Protein AF-A0ABD5VQB9-F1 (afdb_monomer)

Sequence (140 aa):
MYRCGSARVNWYLIEDDDALTVIDTGFPTHWQEFLQQLDGLGYDRADIEACPLTHAHPDYTESQVAFYLSDRDVLSWGDALATVDFETWRGNTPQLLPEWWNADHDQARASRSNLRNLGDIRLLAGHGDPWTRDLRNALR

Foldseek 3Di:
DDWDDDLAFTWDWDDDPQATETEADTDPVCVVVVCVVCVVVVHDPVRYPYYDYQDDDPPDDQHGHWDAPLVQLEIEGEQQWALADPVVSDGRFIDGDDPVVHPDNVVSVVVLVVQQPSAFHFYDYRHHDIDTGGNVVRYD

Radius of gyration: 14.99 Å; Cα contacts (8 Å, |Δi|>4): 244; chains: 1; bounding box: 32×35×38 Å

Secondary structure (DSSP, 8-state):
-EEEEETTEEEEEEEETTEEEEE----GGGHHHHHHHHHHHT--GGGEEE---SB--SS--S-B--EEETTTTEEE-GGGEESS-TTT------EEPPTTTSS-HHHHHHHGGGGTT--EEEEE-SBSS-EEEEGGGT--

Solvent-accessible surface area (backbone atoms only — not comparable to full-atom values): 8060 Å² total; per-residue (Å²): 109,46,84,42,86,47,67,77,42,38,22,33,44,41,64,53,96,86,36,32,34,34,41,43,75,70,57,82,84,47,53,65,58,50,55,54,50,33,55,75,71,76,46,59,79,86,38,51,80,44,68,57,61,33,50,70,64,96,75,84,59,90,50,75,44,70,49,71,44,77,95,71,37,33,35,37,43,31,72,60,30,18,12,28,40,86,89,75,73,44,74,77,50,50,37,70,53,59,67,94,75,39,90,51,48,66,58,53,60,55,54,51,65,76,49,58,78,65,46,63,29,38,39,44,32,24,24,32,61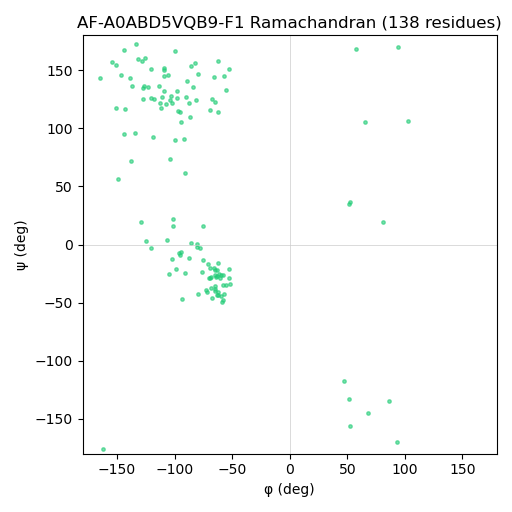,73,42,78,47,45,50,68,80,44,69,121

InterPro domains:
  IPR001279 Metallo-beta-lactamase [PF00753] (9-59)
  IPR036866 Ribonuclease Z/Hydroxyacylglutathione hydrolase-like [G3DSA:3.60.15.10] (1-61)
  IPR036866 Ribonuclease Z/Hydroxyacylglutathione hydrolase-like [G3DSA:3.60.15.10] (62-140)
  IPR036866 Ribonuclease Z/Hydroxyacylglutathione hydrolase-like [SSF56281] (7-132)
  IPR050855 Metallo-beta-lactamase type 2-like [PTHR42951] (8-61)

Nearest PDB structures (foldseek):
  1l9y-assembly2_B  TM=7.635E-01  e=4.975E-02  Fluoribacter gormanii
  1ztc-assembly1_C  TM=8.367E-01  e=8.307E-02  Thermotoga maritima
  2gmn-assembly1_A  TM=5.753E-01  e=8.816E-03  Bradyrhizobium diazoefficiens USDA 110
  5evd-assembly1_A  TM=6.100E-01  e=2.306E-02  Stenotrophomonas maltophilia
  6dr8-assembly1_A  TM=6.024E-01  e=2.306E-02  Cronobacter sakazakii

Organism: NCBI:txid755308

pLDDT: mean 74.64, std 11.47, range [37.09, 94.0]

Structure (mmCIF, N/CA/C/O backbone):
data_AF-A0ABD5VQB9-F1
#
_entry.id   AF-A0ABD5VQB9-F1
#
loop_
_atom_site.group_PDB
_atom_site.id
_atom_site.type_symbol
_atom_site.label_atom_id
_atom_site.label_alt_id
_atom_site.label_comp_id
_atom_site.label_asym_id
_atom_site.label_entity_id
_atom_site.label_seq_id
_atom_site.pdbx_PDB_ins_code
_atom_site.Cartn_x
_atom_site.Cartn_y
_atom_site.Cartn_z
_atom_site.occupancy
_atom_site.B_iso_or_equiv
_atom_site.auth_seq_id
_atom_site.auth_comp_id
_atom_site.auth_asym_id
_atom_site.auth_atom_id
_atom_site.pdbx_PDB_model_num
ATOM 1 N N . MET A 1 1 ? -10.822 2.700 3.921 1.00 85.00 1 MET A N 1
ATOM 2 C CA . MET A 1 1 ? -9.467 2.427 3.374 1.00 85.00 1 MET A CA 1
ATOM 3 C C . MET A 1 1 ? -9.040 3.577 2.477 1.00 85.00 1 MET A C 1
ATOM 5 O O . MET A 1 1 ? -9.744 3.894 1.520 1.00 85.00 1 MET A O 1
ATOM 9 N N . TYR A 1 2 ? -7.881 4.157 2.763 1.00 87.75 2 TYR A N 1
ATOM 10 C CA . TYR A 1 2 ? -7.356 5.354 2.122 1.00 87.75 2 TYR A CA 1
ATOM 11 C C . TYR A 1 2 ? -5.952 5.076 1.595 1.00 87.75 2 TYR A C 1
ATOM 13 O O . TYR A 1 2 ? -5.148 4.420 2.253 1.00 87.75 2 TYR A O 1
ATOM 21 N N . ARG A 1 3 ? -5.683 5.541 0.374 1.00 86.19 3 ARG A N 1
ATOM 22 C CA . ARG A 1 3 ? -4.342 5.532 -0.207 1.00 86.19 3 ARG A CA 1
ATOM 23 C C . ARG A 1 3 ? -3.637 6.824 0.171 1.00 86.19 3 ARG A C 1
ATOM 25 O O . ARG A 1 3 ? -4.252 7.888 0.112 1.00 86.19 3 ARG A O 1
ATOM 32 N N . CYS A 1 4 ? -2.358 6.708 0.478 1.00 82.25 4 CYS A N 1
ATOM 33 C CA . CYS A 1 4 ? -1.526 7.805 0.925 1.00 82.25 4 CYS A CA 1
ATOM 34 C C . CYS A 1 4 ? -0.204 7.833 0.137 1.00 82.25 4 CYS A C 1
ATOM 36 O O . CYS A 1 4 ? 0.191 6.824 -0.461 1.00 82.25 4 CYS A O 1
ATOM 38 N N . GLY A 1 5 ? 0.478 8.983 0.120 1.00 81.69 5 GLY A N 1
ATOM 39 C CA . GLY A 1 5 ? 1.715 9.172 -0.637 1.00 81.69 5 GLY A CA 1
ATOM 40 C C . GLY A 1 5 ? 1.466 9.591 -2.090 1.00 81.69 5 GLY A C 1
ATOM 41 O O . GLY A 1 5 ? 0.675 10.484 -2.378 1.00 81.69 5 GLY A O 1
ATOM 42 N N . SER A 1 6 ? 2.170 8.976 -3.042 1.00 78.00 6 SER A N 1
ATOM 43 C CA . SER A 1 6 ? 2.171 9.408 -4.449 1.00 78.00 6 SER A CA 1
ATOM 44 C C . SER A 1 6 ? 1.996 8.250 -5.427 1.00 78.00 6 SER A C 1
ATOM 46 O O . SER A 1 6 ? 2.106 7.087 -5.062 1.00 78.00 6 SER A O 1
ATOM 48 N N . ALA A 1 7 ? 1.825 8.549 -6.721 1.00 70.00 7 ALA A N 1
ATOM 49 C CA . ALA A 1 7 ? 1.890 7.542 -7.795 1.00 70.00 7 ALA A CA 1
ATOM 50 C C . ALA A 1 7 ? 3.173 6.692 -7.771 1.00 70.00 7 ALA A C 1
ATOM 52 O O . ALA A 1 7 ? 3.188 5.588 -8.314 1.00 70.00 7 ALA A O 1
ATOM 53 N N . ARG A 1 8 ? 4.233 7.199 -7.131 1.00 74.12 8 ARG A N 1
ATOM 54 C CA . ARG A 1 8 ? 5.540 6.551 -7.061 1.00 74.12 8 ARG A CA 1
ATOM 55 C C . ARG A 1 8 ? 5.786 5.789 -5.773 1.00 74.12 8 ARG A C 1
ATOM 57 O O . ARG A 1 8 ? 6.673 4.959 -5.798 1.00 74.12 8 ARG A O 1
ATOM 64 N N . VAL A 1 9 ? 5.077 6.070 -4.684 1.00 73.69 9 VAL A N 1
ATOM 65 C CA . VAL A 1 9 ? 5.236 5.373 -3.398 1.00 73.69 9 VAL A CA 1
ATOM 66 C C . VAL A 1 9 ? 3.900 5.403 -2.689 1.00 73.69 9 VAL A C 1
ATOM 68 O O . VAL A 1 9 ? 3.413 6.485 -2.352 1.00 73.69 9 VAL A O 1
ATOM 71 N N . ASN A 1 10 ? 3.342 4.223 -2.458 1.00 79.88 10 ASN A N 1
ATOM 72 C CA . ASN A 1 10 ? 2.081 4.051 -1.766 1.00 79.88 10 ASN A CA 1
ATOM 73 C C . ASN A 1 10 ? 2.294 3.524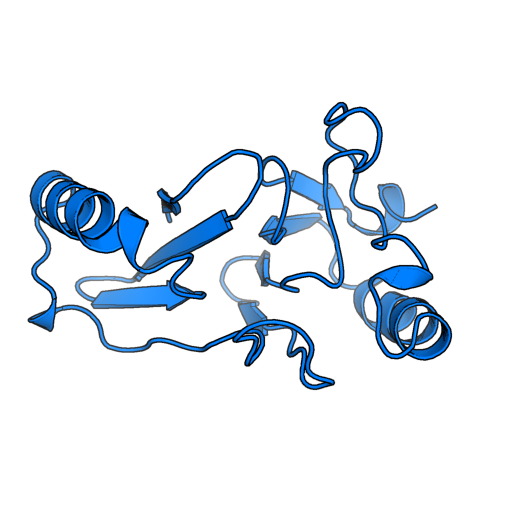 -0.356 1.00 79.88 10 ASN A C 1
ATOM 75 O O . ASN A 1 10 ? 3.154 2.688 -0.100 1.00 79.88 10 ASN A O 1
ATOM 79 N N . TRP A 1 11 ? 1.428 3.983 0.527 1.00 78.81 11 TRP A N 1
ATOM 80 C CA . TRP A 1 11 ? 1.135 3.369 1.811 1.00 78.81 11 TRP A CA 1
ATOM 81 C C . TRP A 1 11 ? -0.360 3.572 2.076 1.00 78.81 11 TRP A C 1
ATOM 83 O O . TRP A 1 11 ? -1.037 4.298 1.331 1.00 78.81 11 TRP A O 1
ATOM 93 N N . TYR A 1 12 ? -0.915 2.874 3.063 1.00 84.38 12 TYR A N 1
ATOM 94 C CA . TYR A 1 12 ? -2.366 2.789 3.204 1.00 84.38 12 TYR A CA 1
ATOM 95 C C . TYR A 1 12 ? -2.834 2.901 4.645 1.00 84.38 12 TYR A C 1
ATOM 97 O O . TYR A 1 12 ? -2.238 2.335 5.554 1.00 84.38 12 TYR A O 1
ATOM 105 N N . LEU A 1 13 ? -3.976 3.563 4.816 1.00 86.00 13 LEU A N 1
ATOM 106 C CA . LEU A 1 13 ? -4.764 3.530 6.041 1.00 86.00 13 LEU A CA 1
ATOM 107 C C . LEU A 1 13 ? -5.956 2.604 5.826 1.00 86.00 13 LEU A C 1
ATOM 109 O O . LEU A 1 13 ? -6.764 2.804 4.911 1.00 86.00 13 LEU A O 1
ATOM 113 N N . ILE A 1 14 ? -6.073 1.582 6.657 1.00 86.69 14 ILE A N 1
ATOM 114 C CA . ILE A 1 14 ? -7.212 0.673 6.684 1.00 86.69 14 ILE A CA 1
ATOM 115 C C . ILE A 1 14 ? -8.002 0.991 7.943 1.00 86.69 14 ILE A C 1
ATOM 117 O O . ILE A 1 14 ? -7.463 0.934 9.039 1.00 86.69 14 ILE A O 1
ATOM 121 N N . GLU A 1 15 ? -9.259 1.354 7.746 1.00 89.25 15 GLU A N 1
ATOM 122 C CA . GLU A 1 15 ? -10.207 1.670 8.809 1.00 89.25 15 GLU A CA 1
ATOM 123 C C . GLU A 1 15 ? -11.052 0.429 9.069 1.00 89.25 15 GLU A C 1
ATOM 125 O O . GLU A 1 15 ? -11.514 -0.201 8.108 1.00 89.25 15 GLU A O 1
ATOM 130 N N . ASP A 1 16 ? -11.193 0.083 10.342 1.00 85.38 16 ASP A N 1
ATOM 131 C CA . ASP A 1 16 ? -12.026 -1.003 10.839 1.00 85.38 16 ASP A CA 1
ATOM 132 C C . ASP A 1 16 ? -12.651 -0.584 12.168 1.00 85.38 16 ASP A C 1
ATOM 134 O O . ASP A 1 16 ? -11.929 -0.319 13.127 1.00 85.38 16 ASP A O 1
ATOM 138 N N . ASP A 1 17 ? -13.979 -0.489 12.208 1.00 86.44 17 ASP A N 1
ATOM 139 C CA . ASP A 1 17 ? -14.723 0.134 13.307 1.00 86.44 17 ASP A CA 1
ATOM 140 C C . ASP A 1 17 ? -14.127 1.508 13.702 1.00 86.44 17 ASP A C 1
ATOM 142 O O . ASP A 1 17 ? -14.095 2.426 12.882 1.00 86.44 17 ASP A O 1
ATOM 146 N N . ASP A 1 18 ? -13.633 1.647 14.935 1.00 84.88 18 ASP A N 1
ATOM 147 C CA . ASP A 1 18 ? -13.028 2.877 15.469 1.00 84.88 18 ASP A CA 1
ATOM 148 C C . ASP A 1 18 ? -11.484 2.821 15.484 1.00 84.88 18 ASP A C 1
ATOM 150 O O . ASP A 1 18 ? -10.837 3.623 16.156 1.00 84.88 18 ASP A O 1
ATOM 154 N N . ALA A 1 19 ? -10.882 1.878 14.751 1.00 85.06 19 ALA A N 1
ATOM 155 C CA . ALA A 1 19 ? -9.442 1.641 14.729 1.00 85.06 19 ALA A CA 1
ATOM 156 C C . ALA A 1 19 ? -8.827 1.800 13.331 1.00 85.06 19 ALA A C 1
ATOM 158 O O . ALA A 1 19 ? -9.435 1.526 12.289 1.00 85.06 19 ALA A O 1
ATOM 159 N N . LEU A 1 20 ? -7.553 2.197 13.314 1.00 83.88 20 LEU A N 1
ATOM 160 C CA . LEU A 1 20 ? -6.739 2.309 12.112 1.00 83.88 20 LEU A CA 1
ATOM 161 C C . LEU A 1 20 ? -5.599 1.286 12.098 1.00 83.88 20 LEU A C 1
ATOM 163 O O . LEU A 1 20 ? -4.850 1.110 13.058 1.00 83.88 20 LEU A O 1
ATOM 167 N N . THR A 1 21 ? -5.403 0.664 10.939 1.00 84.81 21 THR A N 1
ATOM 168 C CA . THR A 1 21 ? -4.189 -0.076 10.589 1.00 84.81 21 THR A CA 1
ATOM 169 C C . THR A 1 21 ? -3.432 0.669 9.495 1.00 84.81 21 THR A C 1
ATOM 171 O O . THR A 1 21 ? -3.986 0.971 8.436 1.00 84.81 21 THR A O 1
ATOM 174 N N . VAL A 1 22 ? -2.149 0.930 9.729 1.00 76.62 22 VAL A N 1
ATOM 175 C CA . VAL A 1 22 ? -1.240 1.574 8.774 1.00 76.62 22 VAL A CA 1
ATOM 176 C C . VAL A 1 22 ? -0.435 0.496 8.043 1.00 76.62 22 VAL A C 1
ATOM 178 O O . VAL A 1 22 ? 0.352 -0.210 8.660 1.00 76.62 22 VAL A O 1
ATOM 181 N N . ILE A 1 23 ? -0.617 0.343 6.732 1.00 79.12 23 ILE A N 1
ATOM 182 C CA . ILE A 1 23 ? 0.226 -0.540 5.913 1.00 79.12 23 ILE A CA 1
ATOM 183 C C . ILE A 1 23 ? 1.332 0.301 5.284 1.00 79.12 23 ILE A C 1
ATOM 185 O O . ILE A 1 23 ? 1.037 1.134 4.421 1.00 79.12 23 ILE A O 1
ATOM 189 N N . ASP A 1 24 ? 2.578 0.043 5.688 1.00 73.94 24 ASP A N 1
ATOM 190 C CA . ASP A 1 24 ? 3.767 0.842 5.354 1.00 73.94 24 ASP A CA 1
ATOM 191 C C . ASP A 1 24 ? 3.678 2.318 5.780 1.00 73.94 24 ASP A C 1
ATOM 193 O O . ASP A 1 24 ? 2.631 2.825 6.169 1.00 73.94 24 ASP A O 1
ATOM 197 N N . THR A 1 25 ? 4.800 3.040 5.736 1.00 65.69 25 THR A N 1
ATOM 198 C CA . THR A 1 25 ? 4.871 4.419 6.265 1.00 65.69 25 THR A CA 1
ATOM 199 C C . THR A 1 25 ? 5.372 5.456 5.262 1.00 65.69 25 THR A C 1
ATOM 201 O O . THR A 1 25 ? 5.541 6.623 5.614 1.00 65.69 25 THR A O 1
ATOM 204 N N . GLY A 1 26 ? 5.641 5.052 4.016 1.00 68.62 26 GLY A N 1
ATOM 205 C CA . GLY A 1 26 ? 6.284 5.907 3.017 1.00 68.62 26 GLY A CA 1
ATOM 206 C C . GLY A 1 26 ? 7.595 6.539 3.523 1.00 68.62 26 GLY A C 1
ATOM 207 O O . GLY A 1 26 ? 8.247 6.033 4.434 1.00 68.62 26 GLY A O 1
ATOM 208 N N . PHE A 1 27 ? 7.990 7.669 2.928 1.00 65.25 27 PHE A N 1
ATOM 209 C CA . PHE A 1 27 ? 9.158 8.447 3.362 1.00 65.25 27 PHE A CA 1
ATOM 210 C C . PHE A 1 27 ? 8.876 9.393 4.542 1.00 65.25 27 PHE A C 1
ATOM 212 O O . PHE A 1 27 ? 7.755 9.892 4.664 1.00 65.25 27 PHE A O 1
ATOM 219 N N . PRO A 1 28 ? 9.912 9.782 5.323 1.00 65.12 28 PRO A N 1
ATOM 220 C CA . PRO A 1 28 ? 9.780 10.757 6.412 1.00 65.12 28 PRO A CA 1
ATOM 221 C C . PRO A 1 28 ? 9.133 12.092 6.008 1.00 65.12 28 PRO A C 1
ATOM 223 O O . PRO A 1 28 ? 8.482 12.741 6.823 1.00 65.12 28 PRO A O 1
ATOM 226 N N . THR A 1 29 ? 9.276 12.509 4.746 1.00 70.50 29 THR A N 1
ATOM 227 C CA . THR A 1 29 ? 8.666 13.738 4.213 1.00 70.50 29 THR A CA 1
ATOM 228 C C . THR A 1 29 ? 7.137 13.702 4.174 1.00 70.50 29 THR A C 1
ATOM 230 O O . THR A 1 29 ? 6.523 14.763 4.147 1.00 70.50 29 THR A O 1
ATOM 233 N N . HIS A 1 30 ? 6.510 12.522 4.211 1.00 72.62 30 HIS A N 1
ATOM 234 C CA . HIS A 1 30 ? 5.048 12.387 4.244 1.00 72.62 30 HIS A CA 1
ATOM 235 C C . HIS A 1 30 ? 4.455 12.582 5.643 1.00 72.62 30 HIS A C 1
ATOM 237 O O . HIS A 1 30 ? 3.240 12.547 5.799 1.00 72.62 30 HIS A O 1
ATOM 243 N N . TRP A 1 31 ? 5.275 12.809 6.675 1.00 72.94 31 TRP A N 1
ATOM 244 C CA . TRP A 1 31 ? 4.784 12.902 8.050 1.00 72.94 31 TRP A CA 1
ATOM 245 C C . TRP A 1 31 ? 3.710 13.984 8.246 1.00 72.94 31 TRP A C 1
ATOM 247 O O . TRP A 1 31 ? 2.701 13.741 8.901 1.00 72.94 31 TRP A O 1
ATOM 257 N N . GLN A 1 32 ? 3.884 15.173 7.657 1.00 77.62 32 GLN A N 1
ATOM 258 C CA . GLN A 1 32 ? 2.869 16.233 7.752 1.00 77.62 32 GLN A CA 1
ATOM 259 C C . GLN A 1 32 ? 1.586 15.899 6.983 1.00 77.62 32 GLN A C 1
ATOM 261 O O . GLN A 1 32 ? 0.502 16.214 7.464 1.00 77.62 32 GLN A O 1
ATOM 266 N N . GLU A 1 33 ? 1.706 15.256 5.821 1.00 81.00 33 GLU A N 1
ATOM 267 C CA . GLU A 1 33 ? 0.564 14.794 5.024 1.00 81.00 33 GLU A CA 1
ATOM 268 C C . GLU A 1 33 ? -0.242 13.744 5.794 1.00 81.00 33 GLU A C 1
ATOM 270 O O . GLU A 1 33 ? -1.460 13.847 5.887 1.00 81.00 33 GLU A O 1
ATOM 275 N N . PHE A 1 34 ? 0.443 12.797 6.437 1.00 78.12 34 PHE A N 1
ATOM 276 C CA . PHE A 1 34 ? -0.175 11.791 7.293 1.00 78.12 34 PHE A CA 1
ATOM 277 C C . PHE A 1 34 ? -0.980 12.417 8.434 1.00 78.12 34 PHE A C 1
ATOM 279 O O . PHE A 1 34 ? -2.139 12.061 8.626 1.00 78.12 34 PHE A O 1
ATOM 286 N N . LEU A 1 35 ? -0.409 13.389 9.154 1.00 81.44 35 LEU A N 1
ATOM 287 C CA . LEU A 1 35 ? -1.127 14.073 10.233 1.00 81.44 35 LEU A CA 1
ATOM 288 C C . LEU A 1 35 ? -2.361 14.833 9.724 1.00 81.44 35 LEU A C 1
ATOM 290 O O . LEU A 1 35 ? -3.406 14.782 10.364 1.00 81.44 35 LEU A O 1
ATOM 294 N N . GLN A 1 36 ? -2.259 15.508 8.575 1.00 88.12 36 GLN A N 1
ATOM 295 C CA . GLN A 1 36 ? -3.402 16.192 7.955 1.00 88.12 36 GLN A CA 1
ATOM 296 C C . GLN A 1 36 ? -4.488 15.209 7.516 1.00 88.12 36 GLN A C 1
ATOM 298 O O . GLN A 1 36 ? -5.674 15.514 7.598 1.00 88.12 36 GLN A O 1
ATOM 303 N N . GLN A 1 37 ? -4.088 14.031 7.043 1.00 87.75 37 GLN A N 1
ATOM 304 C CA . GLN A 1 37 ? -5.020 13.005 6.611 1.00 87.75 37 GLN A CA 1
ATOM 305 C C . GLN A 1 37 ? -5.734 12.348 7.794 1.00 87.75 37 GLN A C 1
ATOM 307 O O . GLN A 1 37 ? -6.934 12.130 7.694 1.00 87.75 37 GLN A O 1
ATOM 312 N N . LEU A 1 38 ? -5.047 12.090 8.912 1.00 83.31 38 LEU A N 1
ATOM 313 C CA . LEU A 1 38 ? -5.695 11.631 10.147 1.00 83.31 38 LEU A CA 1
ATOM 314 C C . LEU A 1 38 ? -6.744 12.639 10.638 1.00 83.31 38 LEU A C 1
ATOM 316 O O . LEU A 1 38 ? -7.898 12.265 10.832 1.00 83.31 38 LEU A O 1
ATOM 320 N N . ASP A 1 39 ? -6.373 13.921 10.730 1.00 91.75 39 ASP A N 1
ATOM 321 C CA . ASP A 1 39 ? -7.280 15.000 11.151 1.00 91.75 39 ASP A CA 1
ATOM 322 C C . ASP A 1 39 ? -8.497 15.118 10.218 1.00 91.75 39 ASP A C 1
ATOM 324 O O . ASP A 1 39 ? -9.641 15.166 10.668 1.00 91.75 39 ASP A O 1
ATOM 328 N N . GLY A 1 40 ? -8.273 15.058 8.901 1.00 92.69 40 GLY A N 1
ATOM 329 C CA . GLY A 1 40 ? -9.344 15.082 7.902 1.00 92.69 40 GLY A CA 1
ATOM 330 C C . GLY A 1 40 ? -10.282 13.869 7.945 1.00 92.69 40 GLY A C 1
ATOM 331 O O . GLY A 1 40 ? -11.413 13.965 7.467 1.00 92.69 40 GLY A O 1
ATOM 332 N N . LEU A 1 41 ? -9.828 12.748 8.509 1.00 90.25 41 LEU A N 1
ATOM 333 C CA . LEU A 1 41 ? -10.624 11.539 8.727 1.00 90.25 41 LEU A CA 1
ATOM 334 C C . LEU A 1 41 ? -11.244 11.478 10.133 1.00 90.25 41 LEU A C 1
ATOM 336 O O . LEU A 1 41 ? -12.064 10.602 10.381 1.00 90.25 41 LEU A O 1
ATOM 340 N N . GLY A 1 42 ? -10.903 12.412 11.027 1.00 94.00 42 GLY A N 1
ATOM 341 C CA . GLY A 1 42 ? -11.414 12.456 12.398 1.00 94.00 42 GLY A CA 1
ATOM 342 C C . GLY A 1 42 ? -10.715 11.510 13.379 1.00 94.00 42 GLY A C 1
ATOM 343 O O . GLY A 1 42 ? -11.284 11.236 14.431 1.00 94.00 42 GLY A O 1
ATOM 344 N N . TYR A 1 43 ? -9.506 11.040 13.055 1.00 89.19 43 TYR A N 1
ATOM 345 C CA . TYR A 1 43 ? -8.708 10.141 13.896 1.00 89.19 43 TYR A CA 1
ATOM 346 C C . TYR A 1 43 ? -7.488 10.850 14.502 1.00 89.19 43 TYR A C 1
ATOM 348 O O . TYR A 1 43 ? -6.912 11.760 13.901 1.00 89.19 43 TYR A O 1
ATOM 356 N N . ASP A 1 44 ? -7.037 10.383 15.666 1.00 85.25 44 ASP A N 1
ATOM 357 C CA . ASP A 1 44 ? -5.710 10.659 16.219 1.00 85.25 44 ASP A CA 1
ATOM 358 C C . ASP A 1 44 ? -4.767 9.468 15.950 1.00 85.25 44 ASP A C 1
ATOM 360 O O . ASP A 1 44 ? -5.162 8.356 15.607 1.00 85.25 44 ASP A O 1
ATOM 364 N N . ARG A 1 45 ? -3.467 9.676 16.152 1.00 80.00 45 ARG A N 1
ATOM 365 C CA . ARG A 1 45 ? -2.468 8.599 16.148 1.00 80.00 45 ARG A CA 1
ATOM 366 C C . ARG A 1 45 ? -2.748 7.544 17.219 1.00 80.00 45 ARG A C 1
ATOM 368 O O . ARG A 1 45 ? -2.291 6.418 17.067 1.00 80.00 45 ARG A O 1
ATOM 375 N N . ALA A 1 46 ? -3.426 7.919 18.306 1.00 81.88 46 ALA A N 1
ATOM 376 C CA . ALA A 1 46 ? -3.830 6.995 19.363 1.00 81.88 46 ALA A CA 1
ATOM 377 C C . ALA A 1 46 ? -4.813 5.914 1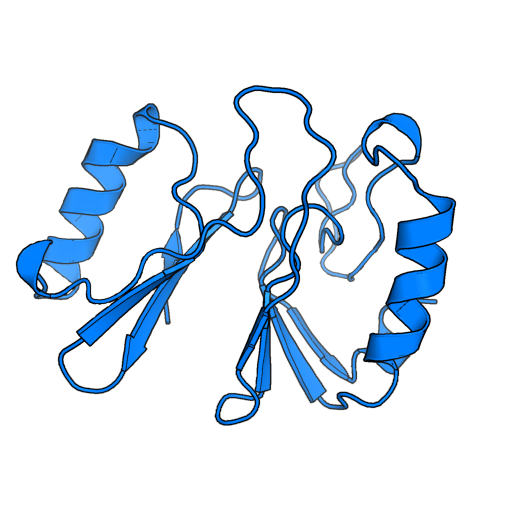8.880 1.00 81.88 46 ALA A C 1
ATOM 379 O O . ALA A 1 46 ? -4.864 4.851 19.491 1.00 81.88 46 ALA A O 1
ATOM 380 N N . ASP A 1 47 ? -5.516 6.161 17.774 1.00 83.00 47 ASP A N 1
ATOM 381 C CA . ASP A 1 47 ? -6.484 5.228 17.192 1.00 83.00 47 ASP A CA 1
ATOM 382 C C . ASP A 1 47 ? -5.812 4.208 16.249 1.00 83.00 47 ASP A C 1
ATOM 384 O O . ASP A 1 47 ? -6.473 3.366 15.644 1.00 83.00 47 ASP A O 1
ATOM 388 N N . ILE A 1 48 ? -4.480 4.264 16.101 1.00 76.62 48 ILE A N 1
ATOM 389 C CA . ILE A 1 48 ? -3.710 3.313 15.295 1.00 76.62 48 ILE A CA 1
ATOM 390 C C . ILE A 1 48 ? -3.354 2.095 16.143 1.00 76.62 48 ILE A C 1
ATOM 392 O O . ILE A 1 48 ? -2.477 2.151 17.006 1.00 76.62 48 ILE A O 1
ATOM 396 N N . GLU A 1 49 ? -3.982 0.965 15.839 1.00 83.56 49 GLU A N 1
ATOM 397 C CA . GLU A 1 49 ? -3.783 -0.287 16.573 1.00 83.56 49 GLU A CA 1
ATOM 398 C C . GLU A 1 49 ? -2.671 -1.159 15.982 1.00 83.56 49 GLU A C 1
ATOM 400 O O . GLU A 1 49 ? -2.058 -1.964 16.688 1.00 83.56 49 GLU A O 1
ATOM 405 N N . ALA A 1 50 ? -2.376 -0.994 14.689 1.00 75.00 50 ALA A N 1
ATOM 406 C CA . ALA A 1 50 ? -1.360 -1.781 14.004 1.00 75.00 50 ALA A CA 1
ATOM 407 C C . ALA A 1 50 ? -0.634 -0.987 12.912 1.00 75.00 50 ALA A C 1
ATOM 409 O O . ALA A 1 50 ? -1.220 -0.168 12.206 1.00 75.00 50 ALA A O 1
ATOM 410 N N . CYS A 1 51 ? 0.657 -1.281 12.743 1.00 66.50 51 CYS A N 1
ATOM 411 C CA . CYS A 1 51 ? 1.476 -0.764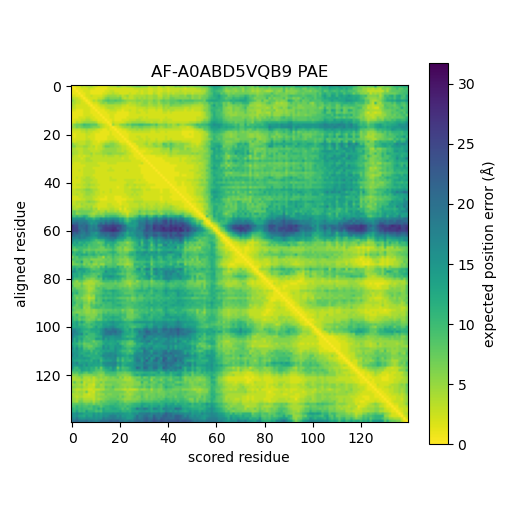 11.649 1.00 66.50 51 CYS A CA 1
ATOM 412 C C . CYS A 1 51 ? 2.375 -1.874 11.073 1.00 66.50 51 CYS A C 1
ATOM 414 O O . CYS A 1 51 ? 3.573 -1.918 11.373 1.00 66.50 51 CYS A O 1
ATOM 416 N N . PRO A 1 52 ? 1.817 -2.856 10.339 1.00 68.19 52 PRO A N 1
ATOM 417 C CA . PRO A 1 52 ? 2.635 -3.845 9.653 1.00 68.19 52 PRO A CA 1
ATOM 418 C C . PRO A 1 52 ? 3.428 -3.179 8.523 1.00 68.19 52 PRO A C 1
ATOM 420 O O . PRO A 1 52 ? 2.875 -2.553 7.617 1.00 68.19 52 PRO A O 1
ATOM 423 N N . LEU A 1 53 ? 4.743 -3.362 8.571 1.00 55.34 53 LEU A N 1
ATOM 424 C CA . LEU A 1 53 ? 5.636 -3.011 7.475 1.00 55.34 53 LEU A CA 1
ATOM 425 C C . LEU A 1 53 ? 5.704 -4.206 6.525 1.00 55.34 53 LEU A C 1
ATOM 427 O O . LEU A 1 53 ? 6.058 -5.313 6.941 1.00 55.34 53 LEU A O 1
ATOM 431 N N . THR A 1 54 ? 5.341 -3.997 5.261 1.00 63.44 54 THR A N 1
ATOM 432 C CA . THR A 1 54 ? 5.415 -5.036 4.227 1.00 63.44 54 THR A CA 1
ATOM 433 C C . THR A 1 54 ? 6.859 -5.378 3.912 1.00 63.44 54 THR A C 1
ATOM 435 O O . THR A 1 54 ? 7.150 -6.514 3.557 1.00 63.44 54 THR A O 1
ATOM 438 N N . HIS A 1 55 ? 7.775 -4.428 4.087 1.00 61.41 55 HIS A N 1
ATOM 439 C CA . HIS A 1 55 ? 9.201 -4.649 3.948 1.00 61.41 55 HIS A CA 1
ATOM 440 C C . HIS A 1 55 ? 10.007 -3.645 4.771 1.00 61.41 55 HIS A C 1
ATOM 442 O O . HIS A 1 55 ? 9.530 -2.566 5.120 1.00 61.41 55 HIS A O 1
ATOM 448 N N . ALA A 1 56 ? 11.244 -4.003 5.109 1.00 44.34 56 ALA A N 1
ATOM 449 C CA . ALA A 1 56 ? 12.133 -3.143 5.882 1.00 44.34 56 ALA A CA 1
ATOM 450 C C . ALA A 1 56 ? 13.193 -2.520 4.970 1.00 44.34 56 ALA A C 1
ATOM 452 O O . ALA A 1 56 ? 14.338 -2.948 5.025 1.00 44.34 56 ALA A O 1
ATOM 453 N N . HIS A 1 57 ? 12.848 -1.539 4.129 1.00 50.59 57 HIS A N 1
ATOM 454 C CA . HIS A 1 57 ? 13.844 -0.776 3.360 1.00 50.59 57 HIS A CA 1
ATOM 455 C C . HIS A 1 57 ? 14.183 0.563 4.034 1.00 50.59 57 HIS A C 1
ATOM 457 O O . HIS A 1 57 ? 13.301 1.395 4.237 1.00 50.59 57 HIS A O 1
ATOM 463 N N . PRO A 1 58 ? 15.474 0.828 4.278 1.00 47.72 58 PRO A N 1
ATOM 464 C CA . PRO A 1 58 ? 16.057 2.164 4.254 1.00 47.72 58 PRO A CA 1
ATOM 465 C C . PRO A 1 58 ? 16.837 2.434 2.946 1.00 47.72 58 PRO A C 1
ATOM 467 O O . PRO A 1 58 ? 17.684 3.314 2.950 1.00 47.72 58 PRO A O 1
ATOM 470 N N . ASP A 1 59 ? 16.532 1.688 1.870 1.00 37.09 59 ASP A N 1
ATOM 471 C CA . ASP A 1 59 ? 17.303 1.398 0.639 1.00 37.09 59 ASP A CA 1
ATOM 472 C C . ASP A 1 59 ? 17.911 -0.030 0.709 1.00 37.09 59 ASP A C 1
ATOM 474 O O . ASP A 1 59 ? 18.877 -0.258 1.428 1.00 37.09 59 ASP A O 1
ATOM 478 N N . TYR A 1 60 ? 17.334 -0.978 -0.054 1.00 44.94 60 TYR A N 1
ATOM 479 C CA . TYR A 1 60 ? 17.730 -2.397 -0.258 1.00 44.94 60 TYR A CA 1
ATOM 480 C C . TYR A 1 60 ? 17.667 -3.371 0.945 1.00 44.94 60 TYR A C 1
ATOM 482 O O . TYR A 1 60 ? 18.595 -3.417 1.747 1.00 44.94 60 TYR A O 1
ATOM 490 N N . THR A 1 61 ? 16.663 -4.266 0.995 1.00 40.81 61 THR A N 1
ATOM 491 C CA . THR A 1 61 ? 16.630 -5.443 1.894 1.00 40.81 61 THR A CA 1
ATOM 492 C C . THR A 1 61 ? 15.588 -6.527 1.544 1.00 40.81 61 THR A C 1
ATOM 494 O O . THR A 1 61 ? 14.449 -6.285 1.162 1.00 40.81 61 THR A O 1
ATOM 497 N N . GLU A 1 62 ? 16.008 -7.772 1.765 1.00 42.47 62 GLU A N 1
ATOM 498 C CA . GLU A 1 62 ? 15.475 -9.066 1.308 1.00 42.47 62 GLU A CA 1
ATOM 499 C C . GLU A 1 62 ? 14.192 -9.571 2.009 1.00 42.47 62 GLU A C 1
ATOM 501 O O . GLU A 1 62 ? 13.858 -10.753 1.926 1.00 42.47 62 GLU A O 1
ATOM 506 N N . SER A 1 63 ? 13.460 -8.715 2.725 1.00 45.62 63 SER A N 1
ATOM 507 C CA . SER A 1 63 ? 12.274 -9.118 3.491 1.00 45.62 63 SER A CA 1
ATOM 508 C C . SER A 1 63 ? 11.026 -8.402 2.994 1.00 45.62 63 SER A C 1
ATOM 510 O O . SER A 1 63 ? 10.702 -7.318 3.459 1.00 45.62 63 SER A O 1
ATOM 512 N N . GLN A 1 64 ? 10.309 -9.030 2.061 1.00 56.50 64 GLN A N 1
ATOM 513 C CA . GLN A 1 64 ? 8.971 -8.605 1.648 1.00 56.50 64 GLN A CA 1
ATOM 514 C C . GLN A 1 64 ? 7.933 -9.614 2.148 1.00 56.50 64 GLN A C 1
ATOM 516 O O . GLN A 1 64 ? 8.085 -10.823 1.968 1.00 56.50 64 GLN A O 1
ATOM 521 N N . VAL A 1 65 ? 6.863 -9.121 2.764 1.00 55.91 65 VAL A N 1
ATOM 522 C CA . VAL A 1 65 ? 5.733 -9.909 3.254 1.00 55.91 65 VAL A CA 1
ATOM 523 C C . VAL A 1 65 ? 4.465 -9.424 2.564 1.00 55.91 65 VAL A C 1
ATOM 525 O O . VAL A 1 65 ? 4.134 -8.240 2.585 1.00 55.91 65 VAL A O 1
ATOM 528 N N . ALA A 1 66 ? 3.749 -10.367 1.953 1.00 60.53 66 ALA A N 1
ATOM 529 C CA . ALA A 1 66 ? 2.395 -10.138 1.476 1.00 60.53 66 ALA A CA 1
ATOM 530 C C . ALA A 1 66 ? 1.404 -10.335 2.627 1.00 60.53 66 ALA A C 1
ATOM 532 O O . ALA A 1 66 ? 1.474 -11.346 3.329 1.00 60.53 66 ALA A O 1
ATOM 533 N N . PHE A 1 67 ? 0.439 -9.432 2.768 1.00 68.88 67 PHE A N 1
ATOM 534 C CA . PHE A 1 67 ? -0.687 -9.595 3.683 1.00 68.88 67 PHE A CA 1
ATOM 535 C C . PHE A 1 67 ? -1.991 -9.613 2.891 1.00 68.88 67 PHE A C 1
ATOM 537 O O . PHE A 1 67 ? -2.276 -8.696 2.120 1.00 68.88 67 PHE A O 1
ATOM 544 N N . TYR A 1 68 ? -2.778 -10.668 3.088 1.00 66.88 68 TYR A N 1
ATOM 545 C CA . TYR A 1 68 ? -4.117 -10.802 2.526 1.00 66.88 68 TYR A CA 1
ATOM 546 C C . TYR A 1 68 ? -5.145 -10.736 3.655 1.00 66.88 68 TYR A C 1
ATOM 548 O O . TYR A 1 68 ? -5.145 -11.581 4.550 1.00 66.88 68 TYR A O 1
ATOM 556 N N . LEU A 1 69 ? -6.006 -9.724 3.602 1.00 74.25 69 LEU A N 1
ATOM 557 C CA . LEU A 1 69 ? -7.157 -9.556 4.482 1.00 74.25 69 LEU A CA 1
ATOM 558 C C . LEU A 1 69 ? -8.358 -10.207 3.796 1.00 74.25 69 LEU A C 1
ATOM 560 O O . LEU A 1 69 ? -9.023 -9.594 2.957 1.00 74.25 69 LEU A O 1
ATOM 564 N N . SER A 1 70 ? -8.570 -11.489 4.091 1.00 66.44 70 SER A N 1
ATOM 565 C CA . SER A 1 70 ? -9.559 -12.335 3.411 1.00 66.44 70 SER A CA 1
ATOM 566 C C . SER A 1 70 ? -11.006 -11.908 3.633 1.00 66.44 70 SER A C 1
ATOM 568 O O . SER A 1 70 ? -11.859 -12.181 2.804 1.00 66.44 70 SER A O 1
ATOM 570 N N . ASP A 1 71 ? -11.293 -11.249 4.750 1.00 70.81 71 ASP A N 1
ATOM 571 C CA . ASP A 1 71 ? -12.602 -10.673 5.068 1.00 70.81 71 ASP A CA 1
ATOM 572 C C . ASP A 1 71 ? -12.940 -9.443 4.204 1.00 70.81 71 ASP A C 1
ATOM 574 O O . ASP A 1 71 ? -14.102 -9.051 4.114 1.00 70.81 71 ASP A O 1
ATOM 578 N N . ARG A 1 72 ? -11.932 -8.849 3.550 1.00 73.00 72 ARG A N 1
ATOM 579 C CA . ARG A 1 72 ? -12.054 -7.626 2.738 1.00 73.00 72 ARG A CA 1
ATOM 580 C C . ARG A 1 72 ? -11.652 -7.816 1.280 1.00 73.00 72 ARG A C 1
ATOM 582 O O . ARG A 1 72 ? -11.702 -6.854 0.516 1.00 73.00 72 ARG A O 1
ATOM 589 N N . ASP A 1 73 ? -11.193 -9.010 0.911 1.00 78.56 73 ASP A N 1
ATOM 590 C CA . ASP A 1 73 ? -10.568 -9.302 -0.381 1.00 78.56 73 ASP A CA 1
ATOM 591 C C . ASP A 1 73 ? -9.429 -8.324 -0.741 1.00 78.56 73 ASP A C 1
ATOM 593 O O . ASP A 1 73 ? -9.221 -7.964 -1.902 1.00 78.56 73 ASP A O 1
ATOM 597 N N . VAL A 1 74 ? -8.669 -7.874 0.265 1.00 80.12 74 VAL A N 1
ATOM 598 C CA . VAL A 1 74 ? -7.567 -6.913 0.100 1.00 80.12 74 VAL A CA 1
ATOM 599 C C . VAL A 1 74 ? -6.228 -7.634 0.180 1.00 80.12 74 VAL A C 1
ATOM 601 O O . VAL A 1 74 ? -5.921 -8.268 1.185 1.00 80.12 74 VAL A O 1
ATOM 604 N N . LEU A 1 75 ? -5.397 -7.485 -0.851 1.00 76.06 75 LEU A N 1
ATOM 605 C CA . LEU A 1 75 ? -4.016 -7.968 -0.868 1.00 76.06 75 LEU A CA 1
ATOM 606 C C . LEU A 1 75 ? -3.061 -6.775 -0.894 1.00 76.06 75 LEU A C 1
ATOM 608 O O . LEU A 1 75 ? -3.091 -5.993 -1.841 1.00 76.06 75 LEU A O 1
ATOM 612 N N . SER A 1 76 ? -2.172 -6.677 0.090 1.00 78.69 76 SER A N 1
ATOM 613 C CA . SER A 1 76 ? -0.967 -5.850 0.005 1.00 78.69 76 SER A CA 1
ATOM 614 C C . SER A 1 76 ? 0.235 -6.749 -0.242 1.00 78.69 76 SER A C 1
ATOM 616 O O . SER A 1 76 ? 0.428 -7.727 0.480 1.00 78.69 76 SER A O 1
ATOM 618 N N . TRP A 1 77 ? 1.032 -6.442 -1.263 1.00 68.12 77 TRP A N 1
ATOM 619 C CA . TRP A 1 77 ? 2.245 -7.204 -1.582 1.00 68.12 77 TRP A CA 1
ATOM 620 C C . TRP A 1 77 ? 3.482 -6.307 -1.743 1.00 68.12 77 TRP A C 1
ATOM 622 O O . TRP A 1 77 ? 4.470 -6.720 -2.343 1.00 68.12 77 TRP A O 1
ATOM 632 N N . GLY A 1 78 ? 3.422 -5.082 -1.204 1.00 69.50 78 GLY A N 1
ATOM 633 C CA . GLY A 1 78 ? 4.531 -4.127 -1.225 1.00 69.50 78 GLY A CA 1
ATOM 634 C C . GLY A 1 78 ? 5.114 -3.928 -2.628 1.00 69.50 78 GLY A C 1
ATOM 635 O O . GLY A 1 78 ? 4.372 -3.785 -3.605 1.00 69.50 78 GLY A O 1
ATOM 636 N N . ASP A 1 79 ? 6.443 -3.974 -2.714 1.00 69.81 79 ASP A N 1
ATOM 637 C CA . ASP A 1 79 ? 7.218 -3.779 -3.945 1.00 69.81 79 ASP A CA 1
ATOM 638 C C . ASP A 1 79 ? 7.292 -5.037 -4.835 1.00 69.81 79 ASP A C 1
ATOM 640 O O . ASP A 1 79 ? 7.861 -4.999 -5.920 1.00 69.81 79 ASP A O 1
ATOM 644 N N . ALA A 1 80 ? 6.682 -6.165 -4.464 1.00 67.19 80 ALA A N 1
ATOM 645 C CA . ALA A 1 80 ? 6.677 -7.337 -5.344 1.00 67.19 80 ALA A CA 1
ATOM 646 C C . ALA A 1 80 ? 5.803 -7.112 -6.592 1.00 67.19 80 ALA A C 1
ATOM 648 O O . ALA A 1 80 ? 6.070 -7.686 -7.652 1.00 67.19 80 ALA A O 1
ATOM 649 N N . LEU A 1 81 ? 4.763 -6.273 -6.476 1.00 73.50 81 LEU A N 1
ATOM 650 C CA . LEU A 1 81 ? 3.897 -5.873 -7.582 1.00 73.50 81 LEU A CA 1
ATOM 651 C C . LEU A 1 81 ? 3.770 -4.355 -7.692 1.00 73.50 81 LEU A C 1
ATOM 653 O O . LEU A 1 81 ? 3.430 -3.664 -6.734 1.00 73.50 81 LEU A O 1
ATOM 657 N N . ALA A 1 82 ? 3.893 -3.868 -8.921 1.00 82.50 82 ALA A N 1
ATOM 658 C CA . ALA A 1 82 ? 3.432 -2.549 -9.323 1.00 82.50 82 ALA A CA 1
ATOM 659 C C . ALA A 1 82 ? 2.214 -2.688 -10.236 1.00 82.50 82 ALA A C 1
ATOM 661 O O . ALA A 1 82 ? 2.089 -3.658 -10.980 1.00 82.50 82 ALA A O 1
ATOM 662 N N . THR A 1 83 ? 1.315 -1.711 -10.217 1.00 86.12 83 THR A N 1
ATOM 663 C CA . THR A 1 83 ? 0.247 -1.600 -11.229 1.00 86.12 83 THR A CA 1
ATOM 664 C C . THR A 1 83 ? 0.633 -0.665 -12.368 1.00 86.12 83 THR A C 1
ATOM 666 O O . THR A 1 83 ? -0.054 -0.601 -13.387 1.00 86.12 83 THR A O 1
ATOM 669 N N . VAL A 1 84 ? 1.749 0.042 -12.215 1.00 85.38 84 VAL A N 1
ATOM 670 C CA . VAL A 1 84 ? 2.296 0.978 -13.189 1.00 85.38 84 VAL A CA 1
ATOM 671 C C . VAL A 1 84 ? 3.565 0.412 -13.822 1.00 85.38 84 VAL A C 1
ATOM 673 O O . VAL A 1 84 ? 4.347 -0.277 -13.165 1.00 85.38 84 VAL A O 1
ATOM 676 N N . ASP A 1 85 ? 3.775 0.697 -15.104 1.00 83.50 85 ASP A N 1
ATOM 677 C CA . ASP A 1 85 ? 5.050 0.491 -15.791 1.00 83.50 85 ASP A CA 1
ATOM 678 C C . ASP A 1 85 ? 6.122 1.403 -15.204 1.00 83.50 85 ASP A C 1
ATOM 680 O O . ASP A 1 85 ? 5.949 2.616 -15.152 1.00 83.50 85 ASP A O 1
ATOM 684 N N . PHE A 1 86 ? 7.216 0.819 -14.725 1.00 75.69 86 PHE A N 1
ATOM 685 C CA . PHE A 1 86 ? 8.216 1.555 -13.953 1.00 75.69 86 PHE A CA 1
ATOM 686 C C . PHE A 1 86 ? 9.111 2.452 -14.819 1.00 75.69 86 PHE A C 1
ATOM 688 O O . PHE A 1 86 ? 9.662 3.439 -14.330 1.00 75.69 86 PHE A O 1
ATOM 695 N N . GLU A 1 87 ? 9.245 2.135 -16.110 1.00 78.81 87 GLU A N 1
ATOM 696 C CA . GLU A 1 87 ? 10.032 2.935 -17.052 1.00 78.81 87 GLU A CA 1
ATOM 697 C C . GLU A 1 87 ? 9.245 4.161 -17.526 1.00 78.81 87 GLU A C 1
ATOM 699 O O . GLU A 1 87 ? 9.770 5.272 -17.605 1.00 78.81 87 GLU A O 1
ATOM 704 N N . THR A 1 88 ? 7.962 3.971 -17.822 1.00 85.00 88 THR A N 1
ATOM 705 C CA . THR A 1 88 ? 7.099 4.984 -18.436 1.00 85.00 88 THR A CA 1
ATOM 706 C C . THR A 1 88 ? 6.152 5.665 -17.451 1.00 85.00 88 THR A C 1
ATOM 708 O O . THR A 1 88 ? 5.557 6.687 -17.802 1.00 85.00 88 THR A O 1
ATOM 711 N N . TRP A 1 89 ? 6.004 5.125 -16.238 1.00 82.81 89 TRP A N 1
ATOM 712 C CA . TRP A 1 89 ? 5.024 5.521 -15.221 1.00 82.81 89 TRP A CA 1
ATOM 713 C C . TRP A 1 89 ? 3.579 5.544 -15.750 1.00 82.81 89 TRP A C 1
ATOM 715 O O . TRP A 1 89 ? 2.782 6.413 -15.394 1.00 82.81 89 TRP A O 1
ATOM 725 N N . ARG A 1 90 ? 3.233 4.594 -16.633 1.00 84.94 90 ARG A N 1
ATOM 726 C CA . ARG A 1 90 ? 1.909 4.476 -17.270 1.00 84.94 90 ARG A CA 1
ATOM 727 C C . ARG A 1 90 ? 1.290 3.095 -17.072 1.00 84.94 90 ARG A C 1
ATOM 729 O O . ARG A 1 90 ? 1.981 2.115 -16.829 1.00 84.94 90 ARG A O 1
ATOM 736 N N . GLY A 1 91 ? -0.027 3.017 -17.249 1.00 85.44 91 GLY A N 1
ATOM 737 C CA . GLY A 1 91 ? -0.786 1.771 -17.132 1.00 85.44 91 GLY A CA 1
ATOM 738 C C . GLY A 1 91 ? -1.385 1.554 -15.742 1.00 85.44 91 GLY A C 1
ATOM 739 O O . GLY A 1 91 ? -1.126 2.312 -14.813 1.00 85.44 91 GLY A O 1
ATOM 740 N N . ASN A 1 92 ? -2.252 0.546 -15.647 1.00 86.38 92 ASN A N 1
ATOM 741 C CA . ASN A 1 92 ? -2.888 0.106 -14.405 1.00 86.38 92 ASN A CA 1
ATOM 742 C C . ASN A 1 92 ? -3.149 -1.410 -14.480 1.00 86.38 92 ASN A C 1
ATOM 744 O O . ASN A 1 92 ? -4.291 -1.876 -14.434 1.00 86.38 92 ASN A O 1
ATOM 748 N N . THR A 1 93 ? -2.081 -2.169 -14.718 1.00 84.81 93 THR A N 1
ATOM 749 C CA . THR A 1 93 ? -2.104 -3.633 -14.785 1.00 84.81 93 THR A CA 1
ATOM 750 C C . THR A 1 93 ? -1.027 -4.167 -13.846 1.00 84.81 93 THR A C 1
ATOM 752 O O . THR A 1 93 ? 0.128 -3.773 -13.994 1.00 84.81 93 THR A O 1
ATOM 755 N N . PRO A 1 94 ? -1.375 -5.049 -12.894 1.00 84.44 94 PRO A N 1
ATOM 756 C CA . PRO A 1 94 ? -0.404 -5.665 -12.001 1.00 84.44 94 PRO A CA 1
ATOM 757 C C . PRO A 1 94 ? 0.723 -6.370 -12.760 1.00 84.44 94 PRO A C 1
ATOM 759 O O . PRO A 1 94 ? 0.464 -7.165 -13.665 1.00 84.44 94 PRO A O 1
ATOM 762 N N . GLN A 1 95 ? 1.959 -6.121 -12.346 1.00 83.12 95 GLN A N 1
ATOM 763 C CA . GLN A 1 95 ? 3.165 -6.738 -12.885 1.00 83.12 95 GLN A CA 1
ATOM 764 C C . GLN A 1 95 ? 4.260 -6.815 -11.824 1.00 83.12 95 GLN A C 1
ATOM 766 O O . G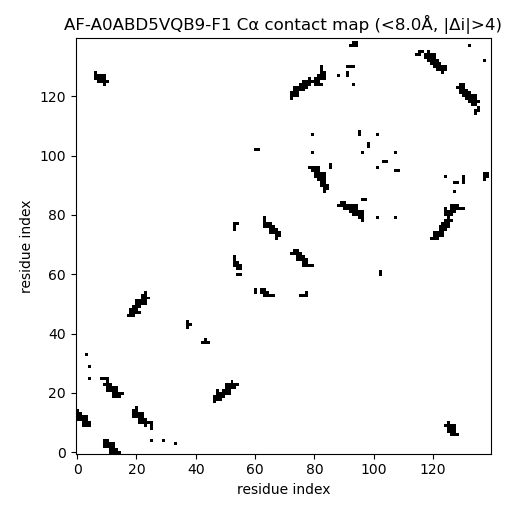LN A 1 95 ? 4.279 -6.023 -10.882 1.00 83.12 95 GLN A O 1
ATOM 771 N N . LEU A 1 96 ? 5.174 -7.772 -11.991 1.00 78.06 96 LEU A N 1
ATOM 772 C CA . LEU A 1 96 ? 6.376 -7.844 -11.164 1.00 78.06 96 LEU A CA 1
ATOM 773 C C . LEU A 1 96 ? 7.262 -6.630 -11.447 1.00 78.06 96 LEU A C 1
ATOM 775 O O . LEU A 1 96 ? 7.371 -6.197 -12.597 1.00 78.06 96 LEU A O 1
ATOM 779 N N . LEU A 1 97 ? 7.927 -6.117 -10.414 1.00 75.88 97 LEU A N 1
ATOM 780 C CA . LEU A 1 97 ? 8.969 -5.114 -10.616 1.00 75.88 97 LEU A CA 1
ATOM 781 C C . LEU A 1 97 ? 10.142 -5.670 -11.450 1.00 75.88 97 LEU A C 1
ATOM 783 O O . LEU A 1 97 ? 10.339 -6.891 -11.506 1.00 75.88 97 LEU A O 1
ATOM 787 N N . PRO A 1 98 ? 10.943 -4.797 -12.092 1.00 74.62 98 PRO A N 1
ATOM 788 C CA . PRO A 1 98 ? 12.105 -5.218 -12.868 1.00 74.62 98 PRO A CA 1
ATOM 789 C C . PRO A 1 98 ? 13.069 -6.121 -12.083 1.00 74.62 98 PRO A C 1
ATOM 791 O O . PRO A 1 98 ? 13.190 -6.020 -10.862 1.00 74.62 98 PRO A O 1
ATOM 794 N N . GLU A 1 99 ? 13.784 -6.998 -12.792 1.00 72.00 99 GLU A N 1
ATOM 795 C CA . GLU A 1 99 ? 14.724 -7.968 -12.199 1.00 72.00 99 GLU A CA 1
ATOM 796 C C . GLU A 1 99 ? 15.790 -7.311 -11.317 1.00 72.00 99 GLU A C 1
ATOM 798 O O . GLU A 1 99 ? 16.151 -7.854 -10.284 1.00 72.00 99 GLU A O 1
ATOM 803 N N . TRP A 1 100 ? 16.241 -6.111 -11.676 1.00 68.56 100 TRP A N 1
ATOM 804 C CA . TRP A 1 100 ? 17.254 -5.360 -10.933 1.00 68.56 100 TRP A CA 1
ATOM 805 C C . TRP A 1 100 ? 16.723 -4.651 -9.671 1.00 68.56 100 TRP A C 1
ATOM 807 O O . TRP A 1 100 ? 17.515 -4.048 -8.952 1.00 68.56 100 TRP A O 1
ATOM 817 N N . TRP A 1 101 ? 15.412 -4.711 -9.395 1.00 68.44 101 TRP A N 1
ATOM 818 C CA . TRP A 1 101 ? 14.783 -4.162 -8.178 1.00 68.44 101 TRP A CA 1
ATOM 819 C C . TRP A 1 101 ? 14.397 -5.247 -7.167 1.00 68.44 101 TRP A C 1
ATOM 821 O O . TRP A 1 101 ? 14.296 -4.994 -5.969 1.00 68.44 101 TRP A O 1
ATOM 831 N N . ASN A 1 102 ? 14.176 -6.471 -7.645 1.00 63.31 102 ASN A N 1
ATOM 832 C CA . ASN A 1 102 ? 13.830 -7.602 -6.799 1.00 63.31 102 ASN A CA 1
ATOM 833 C C . ASN A 1 102 ? 15.100 -8.319 -6.343 1.00 63.31 102 ASN A C 1
ATOM 835 O O . ASN A 1 102 ? 15.894 -8.743 -7.176 1.00 63.31 102 ASN A O 1
ATOM 839 N N . ALA A 1 103 ? 15.257 -8.514 -5.031 1.00 64.50 103 ALA A N 1
ATOM 840 C CA . ALA A 1 103 ? 16.377 -9.283 -4.483 1.00 64.50 103 ALA A CA 1
ATOM 841 C C . ALA A 1 103 ? 16.426 -10.724 -5.038 1.00 64.50 103 ALA A C 1
ATOM 843 O O . ALA A 1 103 ? 17.509 -11.251 -5.279 1.00 64.50 103 ALA A O 1
ATOM 844 N N . ASP A 1 104 ? 15.257 -11.330 -5.293 1.00 69.00 104 ASP A N 1
ATOM 845 C CA . ASP A 1 104 ? 15.114 -12.641 -5.937 1.00 69.00 104 ASP A CA 1
ATOM 846 C C . ASP A 1 104 ? 13.872 -12.667 -6.851 1.00 69.00 104 ASP A C 1
ATOM 848 O O . ASP A 1 104 ? 12.730 -12.880 -6.426 1.00 69.00 104 ASP A O 1
ATOM 852 N N . HIS A 1 105 ? 14.088 -12.408 -8.143 1.00 71.81 105 HIS A N 1
ATOM 853 C CA . HIS A 1 105 ? 13.011 -12.351 -9.133 1.00 71.81 105 HIS A CA 1
ATOM 854 C C . HIS A 1 105 ? 12.391 -13.731 -9.427 1.00 71.81 105 HIS A C 1
ATOM 856 O O . HIS A 1 105 ? 11.200 -13.824 -9.748 1.00 71.81 105 HIS A O 1
ATOM 862 N N . ASP A 1 106 ? 13.162 -14.812 -9.285 1.00 72.25 106 ASP A N 1
ATOM 863 C CA . ASP A 1 106 ? 12.666 -16.175 -9.483 1.00 72.25 106 ASP A CA 1
ATOM 864 C C . ASP A 1 106 ? 11.742 -16.587 -8.334 1.00 72.25 106 ASP A C 1
ATOM 866 O O . ASP A 1 106 ? 10.662 -17.140 -8.573 1.00 72.25 106 ASP A O 1
ATOM 870 N N . GLN A 1 107 ? 12.088 -16.230 -7.096 1.00 70.06 107 GLN A N 1
ATOM 871 C CA . GLN A 1 107 ? 11.217 -16.411 -5.939 1.00 70.06 107 GLN A CA 1
ATOM 872 C C . GLN A 1 107 ? 9.943 -15.561 -6.039 1.00 70.06 107 GLN A C 1
ATOM 874 O O . GLN A 1 107 ? 8.859 -16.063 -5.721 1.00 70.06 107 GLN A O 1
ATOM 879 N N . ALA A 1 108 ? 10.018 -14.316 -6.522 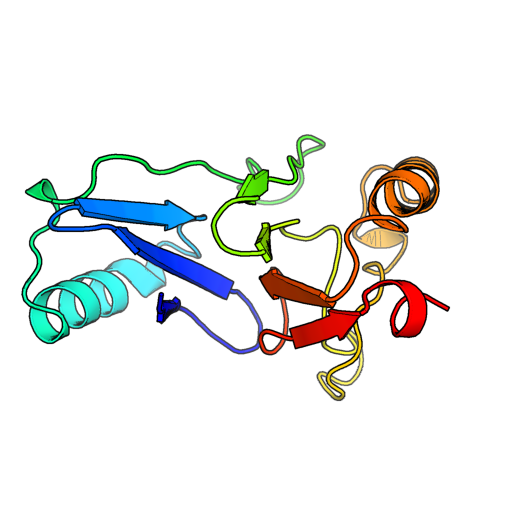1.00 67.56 108 ALA A N 1
ATOM 880 C CA . ALA A 1 108 ? 8.831 -13.486 -6.757 1.00 67.56 108 ALA A CA 1
ATOM 881 C C . ALA A 1 108 ? 7.896 -14.119 -7.811 1.00 67.56 108 ALA A C 1
ATOM 883 O O . ALA A 1 108 ? 6.679 -14.236 -7.611 1.00 67.56 108 ALA A O 1
ATOM 884 N N . ARG A 1 109 ? 8.471 -14.632 -8.908 1.00 72.81 109 ARG A N 1
ATOM 885 C CA . ARG A 1 109 ? 7.739 -15.356 -9.959 1.00 72.81 109 ARG A CA 1
ATOM 886 C C . ARG A 1 109 ? 7.133 -16.666 -9.456 1.00 72.81 109 ARG A C 1
ATOM 888 O O . ARG A 1 109 ? 6.022 -17.002 -9.876 1.00 72.81 109 ARG A O 1
ATOM 895 N N . ALA A 1 110 ? 7.831 -17.395 -8.588 1.00 69.88 110 ALA A N 1
ATOM 896 C CA . ALA A 1 110 ? 7.316 -18.600 -7.946 1.00 69.88 110 ALA A CA 1
ATOM 897 C C . ALA A 1 110 ? 6.170 -18.258 -6.983 1.00 69.88 110 ALA A C 1
ATOM 899 O O . ALA A 1 110 ? 5.099 -18.849 -7.063 1.00 69.88 110 ALA A O 1
ATOM 900 N N . SER A 1 111 ? 6.328 -17.229 -6.151 1.00 66.69 111 SER A N 1
ATOM 901 C CA . SER A 1 111 ? 5.322 -16.807 -5.167 1.00 66.69 111 SER A CA 1
ATOM 902 C C . SER A 1 111 ? 4.022 -16.324 -5.816 1.00 66.69 111 SER A C 1
ATOM 904 O O . SER A 1 111 ? 2.942 -16.533 -5.264 1.00 66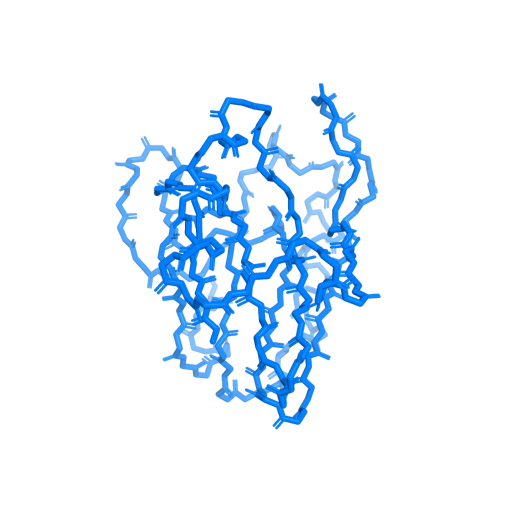.69 111 SER A O 1
ATOM 906 N N . ARG A 1 112 ? 4.085 -15.798 -7.050 1.00 67.94 112 ARG A N 1
ATOM 907 C CA . ARG A 1 112 ? 2.901 -15.488 -7.871 1.00 67.94 112 ARG A CA 1
ATOM 908 C C . ARG A 1 112 ? 1.937 -16.671 -8.003 1.00 67.94 112 ARG A C 1
ATOM 910 O O . ARG A 1 112 ? 0.728 -1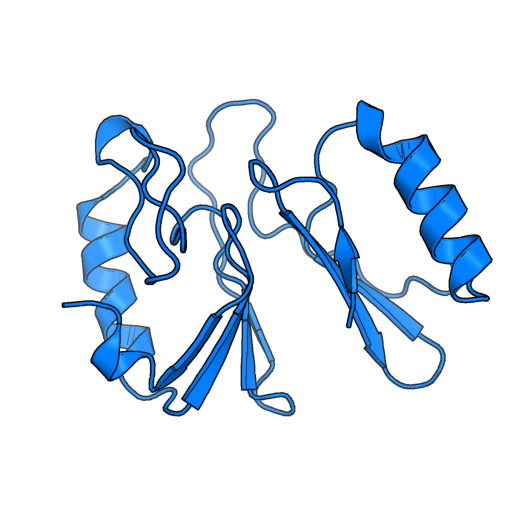6.449 -8.091 1.00 67.94 112 ARG A O 1
ATOM 917 N N . SER A 1 113 ? 2.416 -17.921 -8.048 1.00 66.00 113 SER A N 1
ATOM 918 C CA . SER A 1 113 ? 1.507 -19.070 -8.171 1.00 66.00 113 SER A CA 1
ATOM 919 C C . SER A 1 113 ? 0.572 -19.214 -6.974 1.00 66.00 113 SER A C 1
ATOM 921 O O . SER A 1 113 ? -0.546 -19.693 -7.155 1.00 66.00 113 SER A O 1
ATOM 923 N N . ASN A 1 114 ? 0.979 -18.732 -5.796 1.00 66.06 114 ASN A N 1
ATOM 924 C CA . ASN A 1 114 ? 0.183 -18.798 -4.570 1.00 66.06 114 ASN A CA 1
ATOM 925 C C . ASN A 1 114 ? -1.046 -17.880 -4.620 1.00 66.06 114 ASN A C 1
ATOM 927 O O . ASN A 1 114 ? -2.012 -18.106 -3.901 1.00 66.06 114 ASN A O 1
ATOM 931 N N . LEU A 1 115 ? -1.044 -16.879 -5.506 1.00 65.31 115 LEU A N 1
ATOM 932 C CA . LEU A 1 115 ? -2.109 -15.881 -5.593 1.00 65.31 115 LEU A CA 1
ATOM 933 C C . LEU A 1 115 ? -3.165 -16.203 -6.657 1.00 65.31 115 LEU A C 1
ATOM 935 O O . LEU A 1 115 ? -4.197 -15.542 -6.739 1.00 65.31 115 LEU A O 1
ATOM 939 N N . ARG A 1 116 ? -2.938 -17.240 -7.476 1.00 65.62 116 ARG A N 1
ATOM 940 C CA . ARG A 1 116 ? -3.815 -17.598 -8.606 1.00 65.62 116 ARG A CA 1
ATOM 941 C C . ARG A 1 116 ? -5.235 -17.989 -8.189 1.00 65.62 116 ARG A C 1
ATOM 943 O O . ARG A 1 116 ? -6.111 -18.009 -9.046 1.00 65.62 116 ARG A O 1
ATOM 950 N N . ASN A 1 117 ? -5.464 -18.292 -6.914 1.00 68.19 117 ASN A N 1
ATOM 951 C CA . ASN A 1 117 ? -6.758 -18.746 -6.405 1.00 68.19 117 ASN A CA 1
ATOM 952 C C . ASN A 1 117 ? -7.502 -17.689 -5.577 1.00 68.19 117 ASN A C 1
ATOM 954 O O . ASN A 1 117 ? -8.570 -17.999 -5.063 1.00 68.19 117 ASN A O 1
ATOM 958 N N . LEU A 1 118 ? -6.969 -16.467 -5.452 1.00 68.12 118 LEU A N 1
ATOM 959 C CA . LEU A 1 118 ? -7.596 -15.418 -4.638 1.00 68.12 118 LEU A CA 1
ATOM 960 C C . LEU A 1 118 ? -8.838 -14.788 -5.295 1.00 68.12 118 LEU A C 1
ATOM 962 O O . LEU A 1 118 ? -9.598 -14.116 -4.616 1.00 68.12 118 LEU A O 1
ATOM 966 N N . GLY A 1 119 ? -9.078 -15.028 -6.590 1.00 76.44 119 GLY A N 1
ATOM 967 C CA . GLY A 1 119 ? -10.246 -14.485 -7.290 1.00 76.44 119 GLY A CA 1
ATOM 968 C C . GLY A 1 119 ? -10.182 -12.965 -7.455 1.00 76.44 119 GLY A C 1
ATOM 969 O O . GLY A 1 119 ? -9.102 -12.416 -7.699 1.00 76.44 119 GLY A O 1
ATOM 970 N N . ASP A 1 120 ? -11.342 -12.306 -7.385 1.00 83.25 120 ASP A N 1
ATOM 971 C CA . ASP A 1 120 ? -11.454 -10.845 -7.415 1.00 83.25 120 ASP A CA 1
ATOM 972 C C . ASP A 1 120 ? -10.880 -10.256 -6.127 1.00 83.25 120 ASP A C 1
ATOM 974 O O . ASP A 1 120 ? -11.413 -10.475 -5.046 1.00 83.25 120 ASP A O 1
ATOM 978 N N . ILE A 1 121 ? -9.801 -9.488 -6.255 1.00 81.00 121 ILE A N 1
ATOM 979 C CA . ILE A 1 121 ? -9.151 -8.835 -5.119 1.00 81.00 121 ILE A CA 1
ATOM 980 C C . ILE A 1 121 ? -8.963 -7.351 -5.384 1.00 81.00 121 ILE A C 1
ATOM 982 O O . ILE A 1 121 ? -8.856 -6.909 -6.531 1.00 81.00 121 ILE A O 1
ATOM 986 N N . ARG A 1 122 ? -8.824 -6.581 -4.309 1.00 85.44 122 ARG A N 1
ATOM 987 C CA . ARG A 1 122 ? -8.238 -5.246 -4.340 1.00 85.44 122 ARG A CA 1
ATOM 988 C C . ARG A 1 122 ? -6.751 -5.340 -4.006 1.00 85.44 122 ARG A C 1
ATOM 990 O O . ARG A 1 122 ? -6.373 -5.529 -2.853 1.00 85.44 122 ARG A O 1
ATOM 997 N N . LEU A 1 123 ? -5.913 -5.194 -5.029 1.00 83.62 123 LEU A N 1
ATOM 998 C CA . LEU A 1 123 ? -4.463 -5.132 -4.896 1.00 83.62 123 LEU A CA 1
ATOM 999 C C . LEU A 1 123 ? -4.019 -3.723 -4.487 1.00 83.62 123 LEU A C 1
ATOM 1001 O O . LEU A 1 123 ? -4.297 -2.735 -5.177 1.00 83.62 123 LEU A O 1
ATOM 1005 N N . LEU A 1 124 ? -3.285 -3.671 -3.383 1.00 84.31 124 LEU A N 1
ATOM 1006 C CA . LEU A 1 124 ? -2.589 -2.513 -2.845 1.00 84.31 124 LEU A CA 1
ATOM 1007 C C . LEU A 1 124 ? -1.116 -2.624 -3.240 1.00 84.31 124 LEU A C 1
ATOM 1009 O O . LEU A 1 124 ? -0.326 -3.287 -2.571 1.00 84.31 124 LEU A O 1
ATOM 1013 N N . ALA A 1 125 ? -0.780 -2.059 -4.396 1.00 80.50 125 ALA A N 1
ATOM 1014 C CA . ALA A 1 125 ? 0.580 -2.085 -4.922 1.00 80.50 125 ALA A CA 1
ATOM 1015 C C . ALA A 1 125 ? 1.449 -1.022 -4.238 1.00 80.50 125 ALA A C 1
ATOM 1017 O O . ALA A 1 125 ? 0.959 0.075 -3.975 1.00 80.50 125 ALA A O 1
ATOM 1018 N N . GLY A 1 126 ? 2.745 -1.287 -4.043 1.00 75.44 126 GLY A N 1
ATOM 1019 C CA . GLY A 1 126 ? 3.702 -0.263 -3.595 1.00 75.44 126 GLY A CA 1
ATOM 1020 C C . GLY A 1 126 ? 3.837 0.903 -4.587 1.00 75.44 126 GLY A C 1
ATOM 1021 O O . GLY A 1 126 ? 4.100 2.042 -4.196 1.00 75.44 126 GLY A O 1
ATOM 1022 N N . HIS A 1 127 ? 3.552 0.648 -5.872 1.00 83.38 127 HIS A N 1
ATOM 1023 C CA . HIS A 1 127 ? 3.667 1.622 -6.960 1.00 83.38 127 HIS A CA 1
ATOM 1024 C C . HIS A 1 127 ? 2.479 1.573 -7.931 1.00 83.38 127 HIS A C 1
ATOM 1026 O O . HIS A 1 127 ? 2.078 0.497 -8.384 1.00 83.38 127 HIS A O 1
ATOM 1032 N N . GLY A 1 128 ? 1.972 2.748 -8.317 1.00 84.81 128 GLY A N 1
ATOM 1033 C CA . GLY A 1 128 ? 0.803 2.900 -9.191 1.00 84.81 128 GLY A CA 1
ATOM 1034 C C . GLY A 1 128 ? -0.521 3.048 -8.435 1.00 84.81 128 GLY A C 1
ATOM 1035 O O . GLY A 1 128 ? -0.543 3.268 -7.227 1.00 84.81 128 GLY A O 1
ATOM 1036 N N . ASP A 1 129 ? -1.647 2.978 -9.140 1.00 86.44 129 ASP A N 1
ATOM 1037 C CA . ASP A 1 129 ? -2.969 3.070 -8.511 1.00 86.44 129 ASP A CA 1
ATOM 1038 C C . ASP A 1 129 ? -3.455 1.700 -8.006 1.00 86.44 129 ASP A C 1
ATOM 1040 O O . ASP A 1 129 ? -3.068 0.670 -8.563 1.00 86.44 129 ASP A O 1
ATOM 1044 N N . PRO A 1 130 ? -4.325 1.644 -6.977 1.00 85.75 130 PRO A N 1
ATOM 1045 C CA . PRO A 1 130 ? -4.938 0.392 -6.554 1.00 85.75 130 PRO A CA 1
ATOM 1046 C C . PRO A 1 130 ? -5.693 -0.264 -7.710 1.00 85.75 130 PRO A C 1
ATOM 1048 O O . PRO A 1 130 ? -6.325 0.412 -8.529 1.00 85.75 130 PRO A O 1
ATOM 1051 N N . TRP A 1 131 ? -5.668 -1.591 -7.743 1.00 86.69 131 TRP A N 1
ATOM 1052 C CA . TRP A 1 131 ? -6.265 -2.364 -8.823 1.00 86.69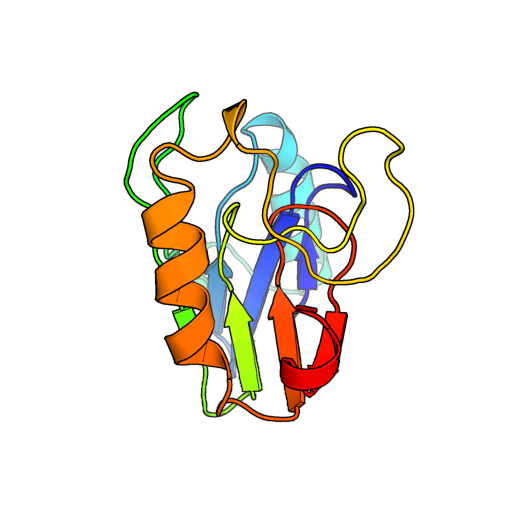 131 TRP A CA 1
ATOM 1053 C C . TRP A 1 131 ? -7.296 -3.349 -8.280 1.00 86.69 131 TRP A C 1
ATOM 1055 O O . TRP A 1 131 ? -7.050 -4.011 -7.277 1.00 86.69 131 TRP A O 1
ATOM 1065 N N . THR A 1 132 ? -8.457 -3.448 -8.930 1.00 88.00 132 THR A N 1
ATOM 1066 C CA . THR A 1 132 ? -9.562 -4.304 -8.466 1.00 88.00 132 THR A CA 1
ATOM 1067 C C . THR A 1 132 ? -10.146 -5.113 -9.606 1.00 88.00 132 THR A C 1
ATOM 1069 O O . THR A 1 132 ? -10.984 -4.582 -10.334 1.00 88.00 132 THR A O 1
ATOM 1072 N N . ARG A 1 133 ? -9.699 -6.364 -9.770 1.00 84.00 133 ARG A N 1
ATOM 1073 C CA . ARG A 1 133 ? -10.311 -7.423 -10.601 1.00 84.00 133 ARG A CA 1
ATOM 1074 C C . ARG A 1 133 ? -9.756 -8.791 -10.169 1.00 84.00 133 ARG A C 1
ATOM 1076 O O . ARG A 1 133 ? -8.931 -8.881 -9.262 1.00 84.00 133 ARG A O 1
ATOM 1083 N N . ASP A 1 134 ? -10.149 -9.842 -10.879 1.00 81.31 134 ASP A N 1
ATOM 1084 C CA . ASP A 1 134 ? -9.582 -11.180 -10.739 1.00 81.31 134 ASP A CA 1
ATOM 1085 C C . ASP A 1 134 ? -8.091 -11.218 -11.092 1.00 81.31 134 ASP A C 1
ATOM 1087 O O . ASP A 1 134 ? -7.710 -11.045 -12.259 1.00 81.31 134 ASP A O 1
ATOM 1091 N N . LEU A 1 135 ? -7.245 -11.489 -10.094 1.00 71.31 135 LEU A N 1
ATOM 1092 C CA . LEU A 1 135 ? -5.786 -11.470 -10.234 1.00 71.31 135 LEU A CA 1
ATOM 1093 C C . LEU A 1 135 ? -5.267 -12.428 -11.322 1.00 71.31 135 LEU A C 1
ATOM 1095 O O . LEU A 1 135 ? -4.228 -12.162 -11.936 1.00 71.31 135 LEU A O 1
ATOM 1099 N N . ARG A 1 136 ? -6.005 -13.503 -11.643 1.00 69.25 136 ARG A N 1
ATOM 1100 C CA . ARG A 1 136 ? -5.661 -14.432 -12.739 1.00 69.25 136 ARG A CA 1
ATOM 1101 C C . ARG A 1 136 ? -5.606 -13.742 -14.098 1.00 69.25 136 ARG A C 1
ATOM 1103 O O . ARG A 1 136 ? -4.867 -14.185 -14.976 1.00 69.25 136 ARG A O 1
ATOM 1110 N N . ASN A 1 137 ? -6.379 -12.672 -14.273 1.00 66.75 137 ASN A N 1
ATOM 1111 C CA . ASN A 1 137 ? -6.480 -11.935 -15.528 1.00 66.75 137 ASN A CA 1
ATOM 1112 C C . ASN A 1 137 ? -5.424 -10.829 -15.670 1.00 66.75 137 ASN A C 1
ATOM 1114 O O . ASN A 1 137 ? -5.271 -10.295 -16.768 1.00 66.75 137 ASN A O 1
ATOM 1118 N N . ALA A 1 138 ? -4.703 -10.497 -14.596 1.00 65.88 138 ALA A N 1
ATOM 1119 C CA . ALA A 1 138 ? -3.694 -9.440 -14.581 1.00 65.88 138 ALA A CA 1
ATOM 1120 C C . ALA A 1 138 ? -2.274 -9.939 -14.854 1.00 65.88 138 ALA A C 1
ATOM 1122 O O . ALA A 1 138 ? -1.565 -9.354 -15.664 1.00 65.88 138 ALA A O 1
ATOM 1123 N N . LEU A 1 139 ? -1.860 -11.024 -14.194 1.00 63.25 139 LEU A N 1
ATOM 1124 C CA . LEU A 1 139 ? -0.463 -11.464 -14.191 1.00 63.25 139 LEU A CA 1
ATOM 1125 C C . LEU A 1 139 ? -0.156 -12.462 -15.321 1.00 63.25 139 LEU A C 1
ATOM 1127 O O . LEU A 1 139 ? 0.209 -13.610 -15.037 1.00 63.25 139 LEU A O 1
ATOM 1131 N N . ARG A 1 140 ? -0.322 -12.049 -16.584 1.00 52.88 140 ARG A N 1
ATOM 1132 C CA . ARG A 1 140 ? 0.113 -12.851 -17.743 1.00 52.88 140 ARG A CA 1
ATOM 1133 C C . ARG A 1 140 ? 1.634 -12.838 -17.857 1.00 52.88 140 ARG A C 1
ATOM 1135 O O . ARG A 1 140 ? 2.184 -11.750 -18.099 1.00 52.88 140 ARG A O 1
#

Mean predicted aligned error: 8.26 Å